Protein AF-A0A024ELM0-F1 (afdb_monomer_lite)

Organism: NCBI:txid1147786

Foldseek 3Di:
DDDDDPVNLVVLVVVLVVLLVCLQVPPDLVSLLVSLVVSLVSLVVCVVVVSDPPVRSVVSNVSSVCSSNVPDDPVVPDDD

Sequence (80 aa):
MATFTPDEVAAARRQVADLLDKVSTAPSIVHGEHQSGQAIGYAKALADLGLLTEDECNEVRRKALRAGTGWMPPDIRSAP

pLDDT: mean 74.35, std 12.61, range [38.44, 87.25]

Structure (mmCIF, N/CA/C/O backbone):
data_AF-A0A024ELM0-F1
#
_entry.id   AF-A0A024ELM0-F1
#
loop_
_atom_site.group_PDB
_atom_site.id
_atom_site.type_symbol
_atom_site.label_atom_id
_atom_site.label_alt_id
_atom_site.label_comp_id
_atom_site.label_asym_id
_atom_site.label_entity_id
_atom_site.label_seq_id
_atom_site.pdbx_PDB_ins_code
_atom_site.Cartn_x
_atom_site.Cartn_y
_atom_site.Cartn_z
_atom_site.occupancy
_atom_site.B_iso_or_equiv
_atom_site.auth_seq_id
_atom_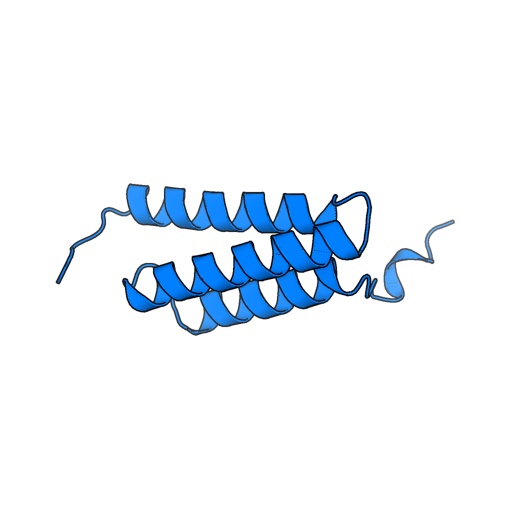site.auth_comp_id
_atom_site.auth_asym_id
_atom_site.auth_atom_id
_atom_site.pdbx_PDB_model_num
ATOM 1 N N . MET A 1 1 ? -19.363 -1.007 11.528 1.00 52.44 1 MET A N 1
ATOM 2 C CA . MET A 1 1 ? -17.900 -0.882 11.371 1.00 52.44 1 MET A CA 1
ATOM 3 C C . MET A 1 1 ? -17.340 -2.287 11.338 1.00 52.44 1 MET A C 1
ATOM 5 O O . MET A 1 1 ? -17.682 -3.056 12.227 1.00 52.44 1 MET A O 1
ATOM 9 N N . ALA A 1 2 ? -16.594 -2.651 10.296 1.00 59.62 2 ALA A N 1
ATOM 10 C CA . ALA A 1 2 ? -15.862 -3.912 10.301 1.00 59.62 2 ALA A CA 1
ATOM 11 C C . ALA A 1 2 ? -14.748 -3.797 11.350 1.00 59.62 2 ALA A C 1
ATOM 13 O O . ALA A 1 2 ? -13.950 -2.864 11.297 1.00 59.62 2 ALA A O 1
ATOM 14 N N . THR A 1 3 ? -14.749 -4.685 12.341 1.00 72.25 3 THR A N 1
ATOM 15 C CA . THR A 1 3 ? -13.660 -4.785 13.314 1.00 72.25 3 THR A CA 1
ATOM 16 C C . THR A 1 3 ? -12.655 -5.763 12.741 1.00 72.25 3 THR A C 1
ATOM 18 O O . THR A 1 3 ? -12.912 -6.963 12.724 1.00 72.25 3 THR A O 1
ATOM 21 N N . PHE A 1 4 ? -11.546 -5.245 12.234 1.00 72.06 4 PHE A N 1
ATOM 22 C CA . PHE A 1 4 ? -10.455 -6.073 11.748 1.00 72.06 4 PHE A CA 1
ATOM 23 C C . PHE A 1 4 ? -9.585 -6.532 12.911 1.00 72.06 4 PHE A C 1
ATOM 25 O O . PHE A 1 4 ? -9.319 -5.779 13.853 1.00 72.06 4 PHE A O 1
ATOM 32 N N . THR A 1 5 ? -9.141 -7.776 12.844 1.00 82.31 5 THR A N 1
ATOM 33 C CA . THR A 1 5 ? -8.183 -8.333 13.791 1.00 82.31 5 THR A CA 1
ATOM 34 C C . THR A 1 5 ? -6.778 -7.773 13.530 1.00 82.31 5 THR A C 1
ATOM 36 O O . THR A 1 5 ? -6.449 -7.407 12.397 1.00 82.31 5 THR A O 1
ATOM 39 N N . PRO A 1 6 ? -5.906 -7.720 14.553 1.00 76.88 6 PRO A N 1
ATOM 40 C CA . PRO A 1 6 ? -4.510 -7.320 14.376 1.00 76.88 6 PRO A CA 1
ATOM 41 C C . PRO A 1 6 ? -3.774 -8.155 13.315 1.00 76.88 6 PRO A C 1
ATOM 43 O O . PRO A 1 6 ? -2.940 -7.620 12.586 1.00 76.88 6 PRO A O 1
ATOM 46 N N . ASP A 1 7 ? -4.115 -9.441 13.186 1.00 80.81 7 ASP A N 1
ATOM 47 C CA . ASP A 1 7 ? -3.569 -10.343 12.169 1.00 80.81 7 ASP A CA 1
ATOM 48 C C . ASP A 1 7 ? -4.005 -9.974 10.744 1.00 80.81 7 ASP A C 1
ATOM 50 O O . ASP A 1 7 ? -3.184 -9.997 9.828 1.00 80.81 7 ASP A O 1
ATOM 54 N N . GLU A 1 8 ? -5.261 -9.567 10.541 1.00 78.12 8 GLU A N 1
ATOM 55 C CA . GLU A 1 8 ? -5.748 -9.085 9.238 1.00 78.12 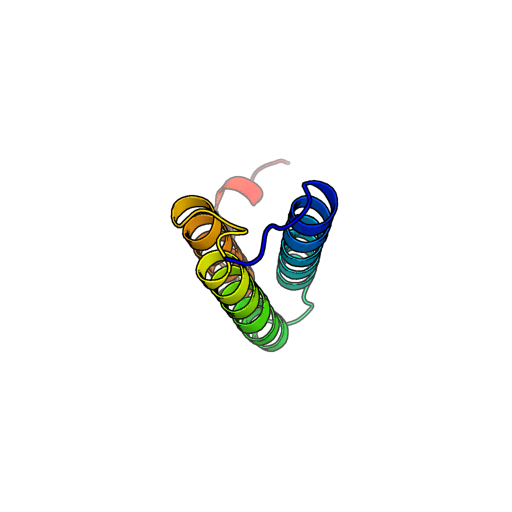8 GLU A CA 1
ATOM 56 C C . GLU A 1 8 ? -5.059 -7.778 8.832 1.00 78.12 8 GLU A C 1
ATOM 58 O O . GLU A 1 8 ? -4.647 -7.620 7.680 1.00 78.12 8 GLU A O 1
ATOM 63 N N . VAL A 1 9 ? -4.853 -6.870 9.792 1.00 76.25 9 VAL A N 1
ATOM 64 C CA . VAL A 1 9 ? -4.084 -5.633 9.585 1.00 76.25 9 VAL A CA 1
ATOM 65 C C . VAL A 1 9 ? -2.633 -5.963 9.218 1.00 76.25 9 VAL A C 1
ATOM 67 O O . VAL A 1 9 ? -2.080 -5.393 8.273 1.00 76.25 9 VAL A O 1
ATOM 70 N N . ALA A 1 10 ? -2.006 -6.903 9.930 1.00 80.69 10 ALA A N 1
ATOM 71 C CA . ALA A 1 10 ? -0.634 -7.324 9.669 1.00 80.69 10 ALA A CA 1
ATOM 72 C C . ALA A 1 10 ? -0.487 -7.997 8.294 1.00 80.69 10 ALA A C 1
ATOM 74 O O . ALA A 1 10 ? 0.454 -7.690 7.557 1.00 80.69 10 ALA A O 1
ATOM 75 N N . ALA A 1 11 ? -1.426 -8.866 7.912 1.00 83.62 11 ALA A N 1
ATOM 76 C CA . ALA A 1 11 ? -1.446 -9.524 6.609 1.00 83.62 11 ALA A CA 1
ATOM 77 C C . ALA A 1 11 ? -1.613 -8.513 5.464 1.00 83.62 11 ALA A C 1
ATOM 79 O O . ALA A 1 11 ? -0.885 -8.575 4.472 1.00 83.62 11 ALA A O 1
ATOM 80 N N . ALA A 1 12 ? -2.510 -7.539 5.626 1.00 79.75 12 ALA A N 1
ATOM 81 C CA . ALA A 1 12 ? -2.720 -6.468 4.661 1.00 79.75 12 ALA A CA 1
ATOM 82 C C . ALA A 1 12 ? -1.468 -5.594 4.476 1.00 79.75 12 ALA A C 1
ATOM 84 O O . ALA A 1 12 ? -1.031 -5.350 3.349 1.00 79.75 12 ALA A O 1
ATOM 85 N N . ARG A 1 13 ? -0.827 -5.184 5.579 1.00 78.19 13 ARG A N 1
ATOM 86 C CA . ARG A 1 13 ? 0.447 -4.443 5.551 1.00 78.19 13 ARG A CA 1
ATOM 87 C C . ARG A 1 13 ? 1.555 -5.235 4.862 1.00 78.19 13 ARG A C 1
ATOM 89 O O . ARG A 1 13 ? 2.333 -4.665 4.099 1.00 78.19 13 ARG A O 1
ATOM 96 N N . ARG A 1 14 ? 1.607 -6.549 5.090 1.00 84.62 14 ARG A N 1
ATOM 97 C CA . ARG A 1 14 ? 2.585 -7.440 4.458 1.00 84.62 14 ARG A CA 1
ATOM 98 C C . ARG A 1 14 ? 2.372 -7.549 2.950 1.00 84.62 14 ARG A C 1
ATOM 100 O O . ARG A 1 14 ? 3.341 -7.470 2.209 1.00 84.62 14 ARG A O 1
ATOM 107 N N . GLN A 1 15 ? 1.125 -7.627 2.485 1.00 81.50 15 GLN A N 1
ATOM 108 C CA . GLN A 1 15 ? 0.821 -7.605 1.048 1.00 81.50 15 GLN A CA 1
ATOM 109 C C . GLN A 1 15 ? 1.253 -6.293 0.381 1.00 81.50 15 GLN A C 1
ATOM 111 O O . GLN A 1 15 ? 1.791 -6.313 -0.724 1.00 81.50 15 GLN A O 1
ATOM 116 N N . VAL A 1 16 ? 1.064 -5.154 1.054 1.00 81.19 16 VAL A N 1
ATOM 117 C CA . VAL A 1 16 ? 1.549 -3.859 0.555 1.00 81.19 16 VAL A CA 1
ATOM 118 C C . VAL A 1 16 ? 3.078 -3.825 0.476 1.00 81.19 16 VAL A C 1
ATOM 120 O O . VAL A 1 16 ? 3.624 -3.343 -0.515 1.00 81.19 16 VAL A O 1
ATOM 123 N N . ALA A 1 17 ? 3.772 -4.357 1.484 1.00 82.62 17 ALA A N 1
ATOM 124 C CA . ALA A 1 17 ? 5.229 -4.457 1.477 1.00 82.62 17 ALA A CA 1
ATOM 125 C C . ALA A 1 17 ? 5.743 -5.348 0.331 1.00 82.62 17 ALA A C 1
ATOM 127 O O . ALA A 1 17 ? 6.635 -4.928 -0.400 1.00 82.62 17 ALA A O 1
ATOM 128 N N . ASP A 1 18 ? 5.126 -6.513 0.111 1.00 83.62 18 ASP A N 1
ATOM 129 C CA . ASP A 1 18 ? 5.457 -7.414 -1.001 1.00 83.62 18 ASP A CA 1
ATOM 130 C C . ASP A 1 18 ? 5.223 -6.756 -2.370 1.00 83.62 18 ASP A C 1
ATOM 132 O O . ASP A 1 18 ? 5.992 -6.963 -3.308 1.00 83.62 18 ASP A O 1
ATOM 136 N N . LEU A 1 19 ? 4.159 -5.958 -2.515 1.00 79.06 19 LEU A N 1
ATOM 137 C CA . LEU A 1 19 ? 3.914 -5.201 -3.744 1.00 79.06 19 LEU A CA 1
ATOM 138 C C . LEU A 1 19 ? 4.991 -4.133 -3.965 1.00 79.06 19 LEU A C 1
ATOM 140 O O . LEU A 1 19 ? 5.487 -4.007 -5.079 1.00 79.06 19 LEU A O 1
ATOM 144 N N . LEU A 1 20 ? 5.395 -3.401 -2.923 1.00 77.81 20 LEU A N 1
ATOM 145 C CA . LEU A 1 20 ? 6.480 -2.415 -3.012 1.00 77.81 20 LEU A CA 1
ATOM 146 C C . LEU A 1 20 ? 7.838 -3.052 -3.350 1.00 77.81 20 LEU A C 1
ATOM 148 O O . LEU A 1 20 ? 8.618 -2.464 -4.103 1.00 77.81 20 LEU A O 1
ATOM 152 N N . ASP A 1 21 ? 8.114 -4.243 -2.822 1.00 81.50 21 ASP A N 1
ATOM 153 C CA . ASP A 1 21 ? 9.315 -5.016 -3.147 1.00 81.50 21 ASP A CA 1
ATOM 154 C C . ASP A 1 21 ? 9.324 -5.445 -4.623 1.00 81.50 21 ASP A C 1
ATOM 156 O O . ASP A 1 21 ? 10.309 -5.237 -5.336 1.00 81.50 21 ASP A O 1
ATOM 160 N N . LYS A 1 22 ? 8.179 -5.915 -5.136 1.00 76.06 22 LYS A N 1
ATOM 161 C CA . LYS A 1 22 ? 8.003 -6.237 -6.563 1.00 76.06 22 LYS A CA 1
ATOM 162 C C . LYS A 1 22 ? 8.214 -5.021 -7.462 1.00 76.06 22 LYS A C 1
ATOM 164 O O . LYS A 1 22 ? 8.946 -5.131 -8.438 1.00 76.06 22 LYS A O 1
ATOM 169 N N . VAL A 1 23 ? 7.660 -3.857 -7.100 1.00 72.88 23 VAL A N 1
ATOM 170 C CA . VAL A 1 23 ? 7.900 -2.600 -7.838 1.00 72.88 23 VAL A CA 1
ATOM 171 C C . VAL A 1 23 ? 9.393 -2.280 -7.887 1.00 72.88 23 VAL A C 1
ATOM 173 O O . VAL A 1 23 ? 9.904 -1.875 -8.927 1.00 72.88 23 VAL A O 1
ATOM 176 N N . SER A 1 24 ? 10.097 -2.465 -6.769 1.00 69.31 24 SER A N 1
ATOM 177 C CA . SER A 1 24 ? 11.521 -2.130 -6.649 1.00 69.31 24 SER A CA 1
ATOM 178 C C . SER A 1 24 ? 12.430 -3.096 -7.416 1.00 69.31 24 SER A C 1
ATOM 180 O O . SER A 1 24 ? 13.535 -2.723 -7.801 1.00 69.31 24 SER A O 1
ATOM 182 N N . THR A 1 25 ? 11.966 -4.324 -7.653 1.00 74.38 25 THR A N 1
ATOM 183 C CA . THR A 1 25 ? 12.685 -5.381 -8.383 1.00 74.38 25 THR A CA 1
ATOM 184 C C . THR A 1 25 ? 12.170 -5.580 -9.813 1.00 74.38 25 THR A C 1
ATOM 186 O O . THR A 1 25 ? 12.655 -6.453 -10.536 1.00 74.38 25 THR A O 1
ATOM 189 N N . ALA A 1 26 ? 11.204 -4.764 -10.246 1.00 68.75 26 ALA A N 1
ATOM 190 C CA . ALA A 1 26 ? 10.588 -4.860 -11.557 1.00 68.75 26 ALA A CA 1
ATOM 191 C C . ALA A 1 26 ? 11.635 -4.678 -12.678 1.00 68.75 26 ALA A C 1
ATOM 193 O O . ALA A 1 26 ? 12.335 -3.665 -12.716 1.00 68.75 26 ALA A O 1
ATOM 194 N N . PRO A 1 27 ? 11.719 -5.603 -13.654 1.00 63.16 27 PRO A N 1
ATOM 195 C CA . PRO A 1 27 ? 12.759 -5.583 -14.687 1.00 63.16 27 PRO A CA 1
ATOM 196 C C . PRO A 1 27 ? 12.550 -4.499 -15.757 1.00 63.16 27 PRO A C 1
ATOM 198 O O . PRO A 1 27 ? 13.320 -4.402 -16.712 1.00 63.16 27 PRO A O 1
ATOM 201 N N . SER A 1 28 ? 11.474 -3.714 -15.681 1.00 62.66 28 SER A N 1
ATOM 202 C CA . SER A 1 28 ? 11.144 -2.687 -16.672 1.00 62.66 28 SER A CA 1
ATOM 203 C C . SER A 1 28 ? 10.288 -1.588 -16.055 1.00 62.66 28 SER A C 1
ATOM 205 O O . SER A 1 28 ? 9.400 -1.881 -15.257 1.00 62.66 28 SER A O 1
ATOM 207 N N . ILE A 1 29 ? 10.491 -0.343 -16.501 1.00 66.62 29 ILE A N 1
ATOM 208 C CA . ILE A 1 29 ? 9.754 0.845 -16.030 1.00 66.62 29 ILE A CA 1
ATOM 209 C C . ILE A 1 29 ? 8.239 0.646 -16.166 1.00 66.62 29 ILE A C 1
ATOM 211 O O . ILE A 1 29 ? 7.511 0.873 -15.212 1.00 66.62 29 ILE A O 1
ATOM 215 N N . VAL A 1 30 ? 7.768 0.100 -17.292 1.00 67.69 30 VAL A N 1
ATOM 216 C CA . VAL A 1 30 ? 6.336 -0.182 -17.527 1.00 67.69 30 VAL A CA 1
ATOM 217 C C . VAL A 1 30 ? 5.771 -1.199 -16.521 1.00 67.69 30 VAL A C 1
ATOM 219 O O . VAL A 1 30 ? 4.630 -1.080 -16.077 1.00 67.69 30 VAL A O 1
ATOM 222 N N . HIS A 1 31 ? 6.573 -2.194 -16.126 1.00 63.81 31 HIS A N 1
ATOM 223 C CA . HIS A 1 31 ? 6.194 -3.155 -15.085 1.00 63.81 31 HIS A CA 1
ATOM 224 C C . HIS A 1 31 ? 6.188 -2.496 -13.698 1.00 63.81 31 HIS A C 1
ATOM 226 O O . HIS A 1 31 ? 5.277 -2.750 -12.910 1.00 63.81 31 HIS A O 1
ATOM 232 N N . GLY A 1 32 ? 7.156 -1.613 -13.435 1.00 70.00 32 GLY A N 1
ATOM 233 C CA . GLY A 1 32 ? 7.224 -0.793 -12.229 1.00 70.00 32 GLY A CA 1
ATOM 234 C C . GLY A 1 32 ? 6.010 0.123 -12.090 1.00 70.00 32 GLY A C 1
ATOM 235 O O . GLY A 1 32 ? 5.352 0.090 -11.062 1.00 70.00 32 GLY A O 1
ATOM 236 N N . GLU A 1 33 ? 5.630 0.862 -13.135 1.00 74.56 33 GLU A N 1
ATOM 237 C CA . GLU A 1 33 ? 4.449 1.738 -13.137 1.00 74.56 33 GLU A CA 1
ATOM 238 C C . GLU A 1 33 ? 3.149 0.968 -12.876 1.00 74.56 33 GLU A C 1
ATOM 240 O O . GLU A 1 33 ? 2.327 1.391 -12.056 1.00 74.56 33 GLU A O 1
ATOM 245 N N . HIS A 1 34 ? 2.971 -0.186 -13.529 1.00 75.81 34 HIS A N 1
ATOM 246 C CA . HIS A 1 34 ? 1.791 -1.024 -13.325 1.00 75.81 34 HIS A CA 1
ATOM 247 C C . HIS A 1 34 ? 1.701 -1.534 -11.879 1.00 75.81 34 HIS A C 1
ATOM 249 O O . HIS A 1 34 ? 0.649 -1.433 -11.244 1.00 75.81 34 HIS A O 1
ATOM 255 N N . GLN A 1 35 ? 2.809 -2.032 -11.326 1.00 77.50 35 GLN A N 1
ATOM 256 C CA . GLN A 1 35 ? 2.861 -2.519 -9.947 1.00 77.50 35 GLN A CA 1
ATOM 257 C C . GLN A 1 35 ? 2.757 -1.376 -8.922 1.00 77.50 35 GLN A C 1
ATOM 259 O O . GLN A 1 35 ? 2.130 -1.552 -7.877 1.00 77.50 35 GLN A O 1
ATOM 264 N N . SER A 1 36 ? 3.271 -0.181 -9.232 1.00 78.12 36 SER A N 1
ATOM 265 C CA . SER A 1 36 ? 3.112 1.017 -8.401 1.00 78.12 36 SER A CA 1
ATOM 266 C C . SER A 1 36 ? 1.649 1.425 -8.309 1.00 78.12 36 SER A C 1
ATOM 268 O O . SER A 1 36 ? 1.164 1.726 -7.219 1.00 78.12 36 SER A O 1
ATOM 270 N N . GLY A 1 37 ? 0.926 1.393 -9.433 1.00 82.00 37 GLY A N 1
ATOM 271 C CA . GLY A 1 37 ? -0.514 1.635 -9.464 1.00 82.00 37 GLY A CA 1
ATOM 272 C C . GLY A 1 37 ? -1.283 0.650 -8.582 1.00 82.00 37 GLY A C 1
ATOM 273 O O . GLY A 1 37 ? -2.143 1.067 -7.805 1.00 82.00 37 GLY A O 1
ATOM 274 N N . GLN A 1 38 ? -0.924 -0.638 -8.632 1.00 84.31 38 GLN A N 1
ATOM 275 C CA . GLN A 1 38 ? -1.521 -1.659 -7.767 1.00 84.31 38 GLN A CA 1
ATOM 276 C C . GLN A 1 38 ? -1.219 -1.410 -6.283 1.00 84.31 38 GLN A C 1
ATOM 278 O O . GLN A 1 38 ? -2.146 -1.414 -5.478 1.00 84.31 38 GLN A O 1
ATOM 283 N N . ALA A 1 39 ? 0.036 -1.126 -5.916 1.00 83.69 39 ALA A N 1
ATOM 284 C CA . ALA A 1 39 ? 0.426 -0.846 -4.531 1.00 83.69 39 ALA A CA 1
ATOM 285 C C . ALA A 1 39 ? -0.312 0.377 -3.952 1.00 83.69 39 ALA A C 1
ATOM 287 O O . ALA A 1 39 ? -0.783 0.341 -2.815 1.00 83.69 39 ALA A O 1
ATOM 288 N N . ILE A 1 40 ? -0.466 1.441 -4.750 1.00 85.69 40 ILE A N 1
ATOM 289 C CA . ILE A 1 40 ? -1.202 2.655 -4.364 1.00 85.69 40 ILE A CA 1
ATOM 290 C C . ILE A 1 40 ? -2.696 2.363 -4.205 1.00 85.69 40 ILE A C 1
ATOM 292 O O . ILE A 1 40 ? -3.299 2.779 -3.216 1.00 85.69 40 ILE A O 1
ATOM 296 N N . GLY A 1 41 ? -3.297 1.651 -5.162 1.00 86.75 41 GLY A N 1
ATOM 297 C CA . GLY A 1 41 ? -4.711 1.279 -5.109 1.00 86.75 41 GLY A CA 1
ATOM 298 C C . GLY A 1 41 ? -5.028 0.401 -3.900 1.00 86.75 41 GLY A C 1
ATOM 299 O O . GLY A 1 41 ? -6.018 0.636 -3.210 1.00 86.75 41 GLY A O 1
ATOM 300 N N . TYR A 1 42 ? -4.145 -0.549 -3.591 1.00 85.06 42 TYR A N 1
ATOM 301 C CA . TYR A 1 42 ? -4.291 -1.427 -2.437 1.00 85.06 42 TYR A CA 1
ATOM 302 C C . TYR A 1 42 ? -4.151 -0.665 -1.117 1.00 85.06 42 TYR A C 1
ATOM 304 O O . TYR A 1 42 ? -4.995 -0.801 -0.238 1.00 85.06 42 TYR A O 1
ATOM 312 N N . ALA A 1 43 ? -3.146 0.208 -0.993 1.00 85.38 43 ALA A N 1
ATOM 313 C CA . ALA A 1 43 ? -2.980 1.052 0.190 1.00 85.38 43 ALA A CA 1
ATOM 314 C C . ALA A 1 43 ? -4.190 1.963 0.431 1.00 85.38 43 ALA A C 1
ATOM 316 O O . ALA A 1 43 ? -4.625 2.120 1.569 1.00 85.38 43 ALA A O 1
ATOM 317 N N . LYS A 1 44 ? -4.772 2.508 -0.644 1.00 87.12 44 LYS A N 1
ATOM 318 C CA . LYS A 1 44 ? -5.988 3.314 -0.560 1.00 87.12 44 LYS A CA 1
ATOM 319 C C . LYS A 1 44 ? -7.195 2.495 -0.103 1.00 87.12 44 LYS A C 1
ATOM 321 O O . LYS A 1 44 ? -7.885 2.925 0.810 1.00 87.12 44 LYS A O 1
ATOM 326 N N . ALA A 1 45 ? -7.398 1.299 -0.656 1.00 87.25 45 ALA A N 1
ATOM 327 C CA . ALA A 1 45 ? -8.472 0.409 -0.216 1.00 87.25 45 ALA A CA 1
ATOM 328 C C . ALA A 1 45 ? -8.341 0.041 1.273 1.00 87.25 45 ALA A C 1
ATOM 330 O O . ALA A 1 45 ? -9.329 0.014 1.999 1.00 87.25 45 ALA A O 1
ATOM 331 N N . LEU A 1 46 ? -7.117 -0.191 1.755 1.00 85.00 46 LEU A N 1
ATOM 332 C CA . LEU A 1 46 ? -6.864 -0.453 3.171 1.00 85.00 46 LEU A CA 1
ATOM 333 C C . LEU A 1 46 ? -7.111 0.783 4.049 1.00 85.00 46 LEU A C 1
ATOM 335 O O . LEU A 1 46 ? -7.650 0.646 5.144 1.00 85.00 46 LEU A O 1
ATOM 339 N N . ALA A 1 47 ? -6.766 1.981 3.579 1.00 86.31 47 ALA A N 1
ATOM 340 C CA . ALA A 1 47 ? -7.080 3.223 4.283 1.00 86.31 47 ALA A CA 1
ATOM 341 C C . ALA A 1 47 ? -8.595 3.474 4.360 1.00 86.31 47 ALA A C 1
ATOM 343 O O . ALA A 1 47 ? -9.105 3.795 5.430 1.00 86.31 47 ALA A O 1
ATOM 344 N N . ASP A 1 48 ? -9.328 3.235 3.267 1.00 85.88 48 ASP A N 1
ATOM 345 C CA . ASP A 1 48 ? -10.792 3.358 3.216 1.00 85.88 48 ASP A CA 1
ATOM 346 C C . ASP A 1 48 ? -11.487 2.369 4.176 1.00 85.88 48 ASP A C 1
ATOM 348 O O . ASP A 1 48 ? -12.556 2.654 4.717 1.00 85.88 48 ASP A O 1
ATOM 352 N N . LEU A 1 49 ? -10.860 1.215 4.436 1.00 84.88 49 LEU A N 1
ATOM 353 C CA . LEU A 1 49 ? -11.304 0.229 5.427 1.00 84.88 49 LEU A CA 1
ATOM 354 C C . LEU A 1 49 ? -10.862 0.555 6.867 1.00 84.88 49 LEU A C 1
ATOM 356 O O . LEU A 1 49 ? -11.264 -0.144 7.795 1.00 84.88 49 LEU A O 1
ATOM 360 N N . GLY A 1 50 ? -10.044 1.591 7.077 1.00 83.12 50 GLY A N 1
ATOM 361 C CA . GLY A 1 50 ? -9.477 1.941 8.384 1.00 83.12 50 GLY A CA 1
ATOM 362 C C . GLY A 1 50 ? -8.350 1.011 8.857 1.00 83.12 50 GLY A C 1
ATOM 363 O O . GLY A 1 50 ? -8.011 1.010 10.038 1.00 83.12 50 GLY A O 1
ATOM 364 N N . LEU A 1 51 ? -7.778 0.211 7.951 1.00 82.31 51 LEU A N 1
ATOM 365 C CA . LEU A 1 51 ? -6.665 -0.717 8.205 1.00 82.31 51 LEU A CA 1
ATOM 366 C C . LEU A 1 51 ? -5.289 -0.038 8.126 1.00 82.31 51 LEU A C 1
ATOM 368 O O . LEU A 1 51 ? -4.312 -0.519 8.707 1.00 82.31 51 LEU A O 1
ATOM 372 N N . LEU A 1 52 ? -5.214 1.070 7.390 1.00 81.81 52 LEU A N 1
ATOM 373 C CA . LEU A 1 52 ? -4.058 1.956 7.328 1.00 81.81 52 LEU A CA 1
ATOM 374 C C . LEU A 1 52 ? -4.471 3.359 7.741 1.00 81.81 52 LEU A C 1
ATOM 376 O O . LEU A 1 52 ? -5.577 3.808 7.435 1.00 81.81 52 LEU A O 1
ATOM 380 N N . THR A 1 53 ? -3.557 4.068 8.391 1.00 85.75 53 THR A N 1
ATOM 381 C CA . THR A 1 53 ? -3.722 5.507 8.572 1.00 85.75 53 THR A CA 1
ATOM 382 C C . THR A 1 53 ? -3.465 6.239 7.256 1.00 85.75 53 THR A C 1
ATOM 384 O O . THR A 1 53 ? -2.824 5.728 6.330 1.00 85.75 53 THR A O 1
ATOM 387 N N . GLU A 1 54 ? -3.948 7.475 7.171 1.00 84.50 54 GLU A N 1
ATOM 388 C CA . GLU A 1 54 ? -3.721 8.330 6.006 1.00 84.50 54 GLU A CA 1
ATOM 389 C C . GLU A 1 54 ? -2.218 8.569 5.759 1.00 84.50 54 GLU A C 1
ATOM 391 O O . GLU A 1 54 ? -1.763 8.577 4.612 1.00 84.50 54 GLU A O 1
ATOM 396 N N . ASP A 1 55 ? -1.424 8.661 6.830 1.00 86.75 55 ASP A N 1
ATOM 397 C CA . ASP A 1 55 ? 0.035 8.777 6.768 1.00 86.75 55 ASP A CA 1
ATOM 398 C C . ASP A 1 55 ? 0.704 7.526 6.187 1.00 86.75 55 ASP A C 1
ATOM 400 O O . ASP A 1 55 ? 1.575 7.642 5.321 1.00 86.75 55 ASP A O 1
ATOM 404 N N . GLU A 1 56 ? 0.274 6.330 6.599 1.00 83.00 56 GLU A N 1
ATOM 405 C CA . GLU A 1 56 ? 0.805 5.064 6.080 1.00 83.00 56 GLU A CA 1
ATOM 406 C C . GLU A 1 56 ? 0.462 4.886 4.597 1.00 83.00 56 GLU A C 1
ATOM 408 O O . GLU A 1 56 ? 1.319 4.517 3.790 1.00 83.00 56 GLU A O 1
ATOM 413 N N . CYS A 1 57 ? -0.767 5.228 4.203 1.00 84.62 57 CYS A N 1
ATOM 414 C CA . CYS A 1 57 ? -1.176 5.241 2.800 1.00 84.62 57 CYS A CA 1
ATOM 415 C C . CYS A 1 57 ? -0.338 6.235 1.973 1.00 84.62 57 CYS A C 1
ATOM 417 O O . CYS A 1 57 ? 0.141 5.907 0.880 1.00 84.62 57 CYS A O 1
ATOM 419 N N . ASN A 1 58 ? -0.099 7.440 2.498 1.00 85.88 58 ASN A N 1
ATOM 420 C CA . ASN A 1 58 ? 0.745 8.441 1.846 1.00 85.88 58 ASN A CA 1
ATOM 421 C C . ASN A 1 58 ? 2.211 7.996 1.746 1.00 85.88 58 ASN A C 1
ATOM 423 O O . ASN A 1 58 ? 2.873 8.265 0.738 1.00 85.88 58 ASN A O 1
ATOM 427 N N . GLU A 1 59 ? 2.738 7.293 2.746 1.00 86.50 59 GLU A N 1
ATOM 428 C CA . GLU A 1 59 ? 4.086 6.733 2.701 1.00 86.50 59 GLU A CA 1
ATOM 429 C C . GLU A 1 59 ? 4.230 5.672 1.607 1.00 86.50 59 GLU A C 1
ATOM 431 O O . GLU A 1 59 ? 5.166 5.746 0.804 1.00 86.50 59 GLU A O 1
ATOM 436 N N . VAL A 1 60 ? 3.277 4.741 1.517 1.00 83.88 60 VAL A N 1
ATOM 437 C CA . VAL A 1 60 ? 3.244 3.720 0.461 1.00 83.88 60 VAL A CA 1
ATOM 438 C C . VAL A 1 60 ? 3.176 4.375 -0.910 1.00 83.88 60 VAL A C 1
ATOM 440 O O . VAL A 1 60 ? 3.943 4.017 -1.803 1.00 83.88 60 VAL A O 1
ATOM 443 N N . ARG A 1 61 ? 2.335 5.403 -1.068 1.00 84.81 61 ARG A N 1
ATOM 444 C CA . ARG A 1 61 ? 2.240 6.164 -2.315 1.00 84.81 61 ARG A CA 1
ATOM 445 C C . ARG A 1 61 ? 3.569 6.805 -2.703 1.00 84.81 61 ARG A C 1
ATOM 447 O O . ARG A 1 61 ? 3.978 6.698 -3.856 1.00 84.81 61 ARG A O 1
ATOM 454 N N . ARG A 1 62 ? 4.275 7.433 -1.758 1.00 84.31 62 ARG A N 1
ATOM 455 C CA . ARG A 1 62 ? 5.605 8.015 -2.015 1.00 84.31 62 ARG A CA 1
ATOM 456 C C . ARG A 1 62 ? 6.623 6.951 -2.428 1.00 84.31 62 ARG A C 1
ATOM 458 O O . ARG A 1 62 ? 7.371 7.180 -3.376 1.00 84.31 62 ARG A O 1
ATOM 465 N N . LYS A 1 63 ? 6.648 5.802 -1.746 1.00 81.81 63 LYS A N 1
ATOM 466 C CA . LYS A 1 63 ? 7.563 4.687 -2.049 1.00 81.81 63 LYS A CA 1
ATOM 467 C C . LYS A 1 63 ? 7.284 4.080 -3.426 1.00 81.81 63 LYS A C 1
ATOM 469 O O . LYS A 1 63 ? 8.205 3.965 -4.228 1.00 81.81 63 LYS A O 1
ATOM 474 N N . ALA A 1 64 ? 6.020 3.792 -3.732 1.00 81.62 64 ALA A N 1
ATOM 475 C CA . ALA A 1 64 ? 5.597 3.255 -5.023 1.00 81.62 64 ALA A CA 1
ATOM 476 C C . ALA A 1 64 ? 5.925 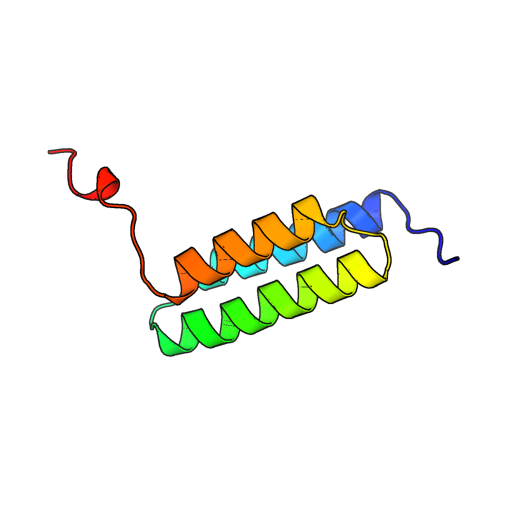4.209 -6.183 1.00 81.62 64 ALA A C 1
ATOM 478 O O . ALA A 1 64 ? 6.401 3.768 -7.226 1.00 81.62 64 ALA A O 1
ATOM 479 N N . LEU A 1 65 ? 5.725 5.520 -6.007 1.00 78.50 65 LEU A N 1
ATOM 480 C C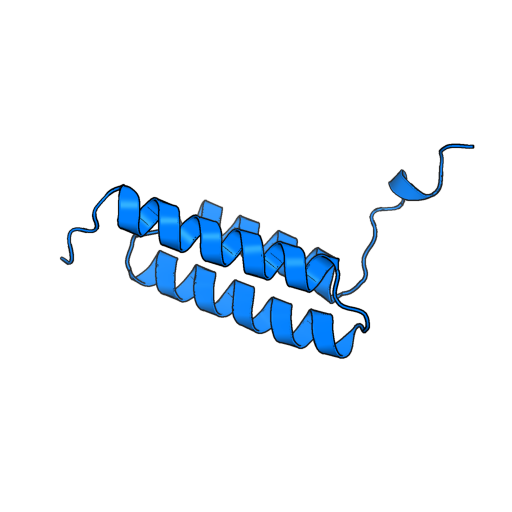A . LEU A 1 65 ? 6.080 6.512 -7.027 1.00 78.50 65 LEU A CA 1
ATOM 481 C C . LEU A 1 65 ? 7.596 6.617 -7.234 1.00 78.50 65 LEU A C 1
ATOM 483 O O . LEU A 1 65 ? 8.042 6.718 -8.374 1.00 78.50 65 LEU A O 1
ATOM 487 N N . ARG A 1 66 ? 8.398 6.560 -6.162 1.00 76.94 66 ARG A N 1
ATOM 488 C CA . ARG A 1 66 ? 9.868 6.564 -6.275 1.00 76.94 66 ARG A CA 1
ATOM 489 C C . ARG A 1 66 ? 10.388 5.336 -7.017 1.00 76.94 66 ARG A C 1
ATOM 491 O O . ARG A 1 66 ? 11.223 5.477 -7.901 1.00 76.94 66 ARG A O 1
ATOM 498 N N . ALA A 1 67 ? 9.870 4.159 -6.679 1.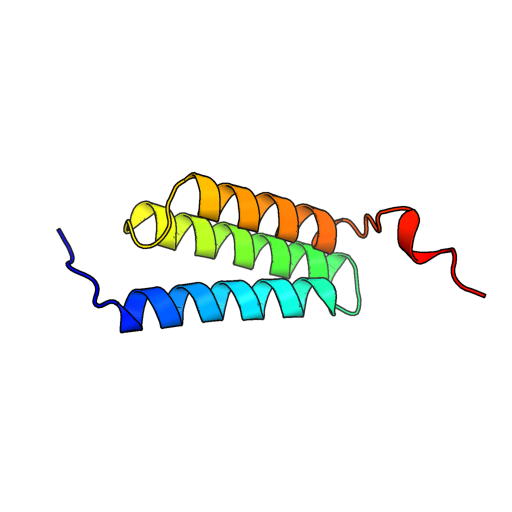00 70.12 67 ALA A N 1
ATOM 499 C CA . ALA A 1 67 ? 10.311 2.907 -7.276 1.00 70.12 67 ALA A CA 1
ATOM 500 C C . ALA A 1 67 ? 9.832 2.755 -8.737 1.00 70.12 67 ALA A C 1
ATOM 502 O O . ALA A 1 67 ? 10.618 2.377 -9.600 1.00 70.12 67 ALA A O 1
ATOM 503 N N . GLY A 1 68 ? 8.589 3.143 -9.050 1.00 66.00 68 GLY A N 1
ATOM 504 C CA . GLY A 1 68 ? 8.025 3.033 -10.404 1.00 66.00 68 GLY A CA 1
ATOM 505 C C . GLY A 1 68 ? 8.575 4.040 -11.422 1.00 66.00 68 GLY A C 1
ATOM 506 O O . GLY A 1 68 ? 8.642 3.732 -12.606 1.00 66.00 68 GLY A O 1
ATOM 507 N N . THR A 1 69 ? 9.017 5.226 -10.985 1.00 61.50 69 THR A N 1
ATOM 508 C CA . THR A 1 69 ? 9.597 6.253 -11.881 1.00 61.50 69 THR A CA 1
ATOM 509 C C . THR A 1 69 ? 11.084 6.043 -12.176 1.00 61.50 69 THR A C 1
ATOM 511 O O . THR A 1 69 ? 11.680 6.825 -12.915 1.00 61.50 69 THR A O 1
ATOM 514 N N . GLY A 1 70 ? 11.712 5.014 -11.593 1.00 57.38 70 GLY A N 1
ATOM 515 C CA . GLY A 1 70 ? 13.152 4.783 -11.722 1.00 57.38 70 GLY A CA 1
ATOM 516 C C . GLY A 1 70 ? 14.013 5.875 -11.076 1.00 57.38 70 GLY A C 1
ATOM 517 O O . GLY A 1 70 ? 15.212 5.951 -11.349 1.00 57.38 70 GLY A O 1
ATOM 518 N N . TRP A 1 71 ? 13.437 6.732 -10.222 1.00 50.38 71 TRP A N 1
ATOM 519 C CA . TRP A 1 71 ? 14.207 7.735 -9.496 1.00 50.38 71 TRP A CA 1
ATOM 520 C C . TRP A 1 71 ? 14.985 7.065 -8.358 1.00 50.38 71 TRP A C 1
ATOM 522 O O . TRP A 1 71 ? 14.506 6.915 -7.233 1.00 50.38 71 TRP A O 1
ATOM 532 N N . MET A 1 72 ? 16.214 6.657 -8.669 1.00 48.22 72 MET A N 1
ATOM 533 C CA . MET A 1 72 ? 17.247 6.371 -7.679 1.00 48.22 72 MET A CA 1
ATOM 534 C C . MET A 1 72 ? 17.694 7.697 -7.041 1.00 48.22 72 MET A C 1
ATOM 536 O O . MET A 1 72 ? 18.141 8.587 -7.773 1.00 48.22 72 MET A O 1
ATOM 540 N N . PRO A 1 73 ? 17.624 7.863 -5.706 1.00 45.34 73 PRO A N 1
ATOM 541 C CA . PRO A 1 73 ? 18.354 8.942 -5.054 1.00 45.34 73 PRO A CA 1
ATOM 542 C C . PRO A 1 73 ? 19.853 8.812 -5.399 1.00 45.34 73 PRO A C 1
ATOM 544 O O . PRO A 1 73 ? 20.363 7.690 -5.486 1.00 45.34 73 PRO A O 1
ATOM 547 N N . PRO A 1 74 ? 20.571 9.928 -5.621 1.00 49.81 74 PRO A N 1
ATOM 548 C CA . PRO A 1 74 ? 21.963 9.915 -6.083 1.00 49.81 74 PRO A CA 1
ATOM 549 C C . PRO A 1 74 ? 22.950 9.220 -5.125 1.00 49.81 74 PRO A C 1
ATOM 551 O O . PRO A 1 74 ? 24.076 8.932 -5.524 1.00 49.81 74 PRO A O 1
ATOM 554 N N . ASP A 1 75 ? 22.535 8.887 -3.902 1.00 48.88 75 ASP A N 1
ATOM 555 C CA . ASP A 1 75 ? 23.390 8.318 -2.856 1.00 48.88 75 ASP A CA 1
ATOM 556 C C . ASP A 1 75 ? 23.797 6.841 -3.050 1.00 48.88 75 ASP A C 1
ATOM 558 O O . ASP A 1 75 ? 24.579 6.327 -2.258 1.00 48.88 75 ASP A O 1
ATOM 562 N N . ILE A 1 76 ? 23.338 6.143 -4.101 1.00 51.16 76 ILE A N 1
ATOM 563 C CA . ILE A 1 76 ? 23.737 4.737 -4.378 1.00 51.16 76 ILE A CA 1
ATOM 564 C C . ILE A 1 76 ? 24.799 4.637 -5.500 1.00 51.16 76 ILE A C 1
ATOM 566 O O . ILE A 1 76 ? 25.231 3.548 -5.864 1.00 51.16 76 ILE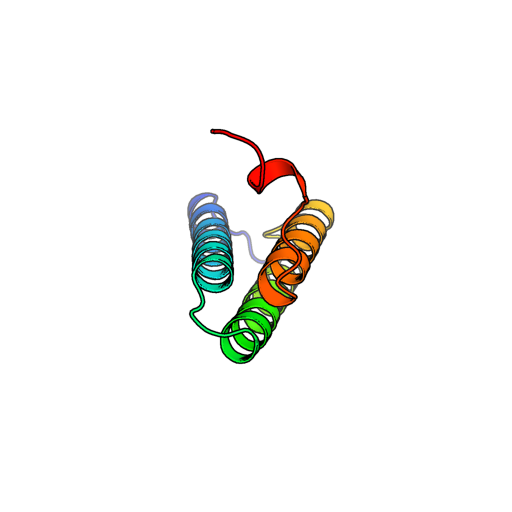 A O 1
ATOM 570 N N . ARG A 1 77 ? 25.290 5.763 -6.046 1.00 46.94 77 ARG A N 1
ATOM 571 C CA . ARG A 1 77 ? 26.401 5.760 -7.029 1.00 46.94 77 ARG A CA 1
ATOM 572 C C . ARG A 1 77 ? 27.804 5.900 -6.434 1.00 46.94 77 ARG A C 1
ATOM 574 O O . ARG A 1 77 ? 28.764 5.915 -7.198 1.00 46.94 77 ARG A O 1
ATOM 581 N N . SER A 1 78 ? 27.938 5.955 -5.111 1.00 46.22 78 SER A N 1
ATOM 582 C CA . SER A 1 78 ? 29.233 6.183 -4.463 1.00 46.22 78 SER A CA 1
ATOM 583 C C . SER A 1 78 ? 29.473 5.224 -3.302 1.00 46.22 78 SER A C 1
ATOM 585 O O . SER A 1 78 ? 29.346 5.597 -2.141 1.00 46.22 78 SER A O 1
ATOM 587 N N . ALA A 1 79 ? 29.892 4.004 -3.613 1.00 38.44 79 ALA A N 1
ATOM 588 C CA . ALA A 1 79 ? 30.860 3.308 -2.775 1.00 38.44 79 ALA A CA 1
ATOM 589 C C . ALA A 1 79 ? 31.801 2.514 -3.707 1.00 38.44 79 ALA A C 1
ATOM 591 O O . ALA A 1 79 ? 31.288 1.834 -4.598 1.00 38.44 79 ALA A O 1
ATOM 592 N N . PRO A 1 80 ? 33.129 2.697 -3.584 1.00 55.66 80 PRO A N 1
ATOM 593 C CA . PRO A 1 80 ? 34.142 2.107 -4.464 1.00 55.66 80 PRO A CA 1
ATOM 594 C C . PRO A 1 80 ? 34.228 0.580 -4.372 1.00 55.66 80 PRO A C 1
ATOM 596 O O . PRO A 1 80 ? 33.852 0.022 -3.315 1.00 55.66 80 PRO A O 1
#

Secondary structure (DSSP, 8-state):
-----HHHHHHHHHHHHHHHHHHHH-SSHHHHHHHHHHHHHHHHHHHHTTSS-HHHHHHHHHHHHHHHTT---GGGS---

Radius of gyration: 14.22 Å; chains: 1; bounding box: 52×20×32 Å